Protein AF-A0A8T0QZD8-F1 (afdb_monomer_lite)

pLDDT: mean 81.87, std 10.27, range [47.62, 95.06]

Sequence (123 aa):
MPLCTNFNFPVIGVAPCLLQLVGLLVTPESPRWLARFGYPGAFEAELQKLRGKGADISEEAEEIKDFTEKLQHLPKSKVLDLFQKDYIHAVTVGVGLMVLQQFGGVNAICFYASDIFVSAGNE

Organism: Panicum virgatum (NCBI:txid38727)

InterPro domains:
  IPR005828 Major facilitator, sugar transporter-like [PF00083] (12-121)
  IPR036259 MFS transporter superfamily [G3DSA:1.20.1250.20] (6-123)
  IPR036259 MFS transporter superfamily [SSF103473] (11-119)
  IPR050549 Major Facilitator Superfamily Trehalose Transporter [PTHR48021] (11-121)

Radius of gyration: 24.22 Å; chains: 1; bounding box: 50×40×65 Å

Structure (mmCIF, N/CA/C/O backbone):
data_AF-A0A8T0QZD8-F1
#
_entry.id   AF-A0A8T0QZD8-F1
#
loop_
_atom_site.group_PDB
_atom_site.id
_atom_site.type_symbol
_atom_site.label_atom_id
_atom_site.label_alt_id
_atom_site.label_comp_id
_atom_site.label_asym_id
_atom_site.label_entity_id
_atom_site.label_seq_id
_atom_site.pdbx_PDB_ins_code
_atom_site.Cartn_x
_atom_site.Cartn_y
_atom_site.Cartn_z
_atom_site.occupancy
_atom_site.B_iso_or_equiv
_atom_site.auth_seq_id
_atom_site.auth_comp_id
_atom_site.auth_asym_id
_atom_site.auth_atom_id
_atom_site.pdbx_PDB_model_num
ATOM 1 N N . MET A 1 1 ? -2.569 -3.033 -42.539 1.00 49.09 1 MET A N 1
ATOM 2 C CA . MET A 1 1 ? -3.737 -3.407 -41.718 1.00 49.09 1 MET A CA 1
ATOM 3 C C . MET A 1 1 ? -4.238 -4.767 -42.190 1.00 49.09 1 MET A C 1
ATOM 5 O O . MET A 1 1 ? -4.874 -4.812 -43.234 1.00 49.09 1 MET A O 1
ATOM 9 N N . PRO A 1 2 ? -3.914 -5.871 -41.499 1.00 47.62 2 PRO A N 1
ATOM 10 C CA . PRO A 1 2 ? -4.713 -7.082 -41.565 1.00 47.62 2 PRO A CA 1
ATOM 11 C C . PRO A 1 2 ? -5.471 -7.262 -40.247 1.00 47.62 2 PRO A C 1
ATOM 13 O O . PRO A 1 2 ? -4.895 -7.307 -39.162 1.00 47.62 2 PRO A O 1
ATOM 16 N N . LEU A 1 3 ? -6.792 -7.315 -40.384 1.00 58.00 3 LEU A N 1
ATOM 17 C CA . LEU A 1 3 ? -7.703 -7.936 -39.437 1.00 58.00 3 LEU A CA 1
ATOM 18 C C . LEU A 1 3 ? -7.459 -9.456 -39.432 1.00 58.00 3 LEU A C 1
ATOM 20 O O . LEU A 1 3 ? -7.256 -10.029 -40.500 1.00 58.00 3 LEU A O 1
ATOM 24 N N . CYS A 1 4 ? -7.595 -10.052 -38.241 1.00 51.47 4 CYS A N 1
ATOM 25 C CA . CYS A 1 4 ? -8.033 -11.421 -37.914 1.00 51.47 4 CYS A CA 1
ATOM 26 C C . CYS A 1 4 ? -7.095 -12.241 -37.004 1.00 51.47 4 CYS A C 1
ATOM 28 O O . CYS A 1 4 ? -5.877 -12.250 -37.136 1.00 51.47 4 CYS A O 1
ATOM 30 N N . THR A 1 5 ? -7.769 -12.975 -36.107 1.00 49.44 5 THR A N 1
ATOM 31 C CA . THR A 1 5 ? -7.379 -14.230 -35.438 1.00 49.44 5 THR A CA 1
ATOM 32 C C . THR A 1 5 ? -6.356 -14.197 -34.301 1.00 49.44 5 THR A C 1
ATOM 34 O O . THR A 1 5 ? -5.273 -14.743 -34.433 1.00 49.44 5 THR A O 1
ATOM 37 N N . ASN A 1 6 ? -6.762 -13.702 -33.126 1.00 50.72 6 ASN A N 1
ATOM 38 C CA . ASN A 1 6 ? -6.454 -14.359 -31.843 1.00 50.72 6 ASN A CA 1
ATOM 39 C C . ASN A 1 6 ? -7.560 -14.033 -30.823 1.00 50.72 6 ASN A C 1
ATOM 41 O O . ASN A 1 6 ? -7.490 -13.065 -30.072 1.00 50.72 6 ASN A O 1
ATOM 45 N N . PHE A 1 7 ? -8.609 -14.856 -30.814 1.00 54.66 7 PHE A N 1
ATOM 46 C CA . PHE A 1 7 ? -9.808 -14.732 -29.970 1.00 54.66 7 PHE A CA 1
ATOM 47 C C . PHE A 1 7 ? -9.536 -14.898 -28.452 1.00 54.66 7 PHE A C 1
ATOM 49 O O . PHE A 1 7 ? -10.437 -14.729 -27.640 1.00 54.66 7 PHE A O 1
ATOM 56 N N . ASN A 1 8 ? -8.293 -15.181 -28.042 1.00 56.56 8 ASN A N 1
ATOM 57 C CA . ASN A 1 8 ? -7.933 -15.498 -26.653 1.00 56.56 8 ASN A CA 1
ATOM 58 C C . ASN A 1 8 ? -7.440 -14.308 -25.808 1.00 56.56 8 ASN A C 1
ATOM 60 O O . ASN A 1 8 ? -7.395 -14.421 -24.586 1.00 56.56 8 ASN A O 1
ATOM 64 N N . PHE A 1 9 ? -7.103 -13.159 -26.403 1.00 62.53 9 PHE A N 1
ATOM 65 C CA . PHE A 1 9 ? -6.609 -11.993 -25.647 1.00 62.53 9 PHE A CA 1
ATOM 66 C C . PHE A 1 9 ? -7.594 -11.434 -24.603 1.00 62.53 9 PHE A C 1
ATOM 68 O O . PHE A 1 9 ? -7.161 -11.164 -23.481 1.00 62.53 9 PHE A O 1
ATOM 75 N N . PRO A 1 10 ? -8.906 -11.300 -24.895 1.00 67.56 10 PRO A N 1
ATOM 76 C CA . PRO A 1 10 ? -9.863 -10.848 -23.889 1.00 67.56 10 PRO A CA 1
ATOM 77 C C . PRO A 1 10 ? -9.997 -11.870 -22.757 1.00 67.56 10 PRO A C 1
ATOM 79 O O . PRO A 1 10 ? -10.095 -11.493 -21.597 1.00 67.56 10 PRO A O 1
ATOM 82 N N . VAL A 1 11 ? -9.948 -13.166 -23.081 1.00 73.44 11 VAL A N 1
ATOM 83 C CA . VAL A 1 11 ? -10.100 -14.257 -22.108 1.00 73.44 11 VAL A CA 1
ATOM 84 C C . VAL A 1 11 ? -8.937 -14.275 -21.114 1.00 73.44 11 VAL A C 1
ATOM 86 O O . VAL A 1 11 ? -9.172 -14.420 -19.919 1.00 73.44 11 VAL A O 1
ATOM 89 N N . ILE A 1 12 ? -7.701 -14.046 -21.573 1.00 80.88 12 ILE A N 1
ATOM 90 C CA . ILE A 1 12 ? -6.508 -13.994 -20.709 1.00 80.88 12 ILE A CA 1
ATOM 91 C C . ILE A 1 12 ? -6.576 -12.821 -19.718 1.00 80.88 12 ILE A C 1
ATOM 93 O O . ILE A 1 12 ? -6.167 -12.977 -18.571 1.00 80.88 12 ILE A O 1
ATOM 97 N N . GLY A 1 13 ? -7.110 -11.666 -20.126 1.00 82.69 13 GLY A N 1
ATOM 98 C CA . GLY A 1 13 ? -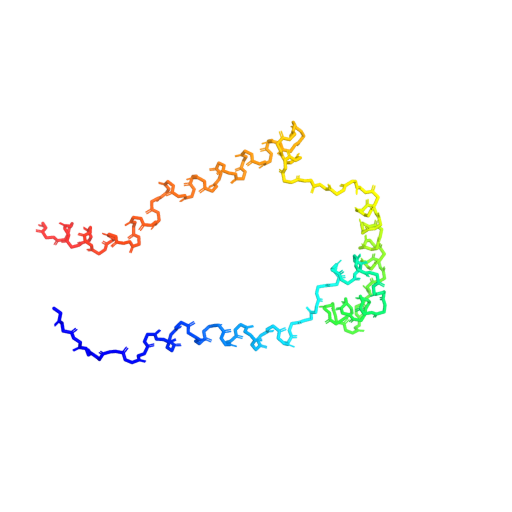7.277 -10.514 -19.231 1.00 82.69 13 GLY A CA 1
ATOM 99 C C . GLY A 1 13 ? -8.485 -10.630 -18.296 1.00 82.69 13 GLY A C 1
ATOM 100 O O . GLY A 1 13 ? -8.414 -10.234 -17.137 1.00 82.69 13 GLY A O 1
ATOM 101 N N . VAL A 1 14 ? -9.592 -11.206 -18.775 1.00 88.75 14 VAL A N 1
ATOM 102 C CA . VAL A 1 14 ? -10.844 -11.333 -18.010 1.00 88.75 14 VAL A CA 1
ATOM 103 C C . VAL A 1 14 ? -10.785 -12.479 -16.996 1.00 88.75 14 VAL A C 1
ATOM 105 O O . VAL A 1 14 ? -11.378 -12.366 -15.924 1.00 88.75 14 VAL A O 1
ATOM 108 N N . ALA A 1 15 ? -10.050 -13.556 -17.283 1.00 89.06 15 ALA A N 1
ATOM 109 C CA . ALA A 1 15 ? -9.907 -14.696 -16.379 1.00 89.06 15 ALA A CA 1
ATOM 110 C C . ALA A 1 15 ? -9.400 -14.318 -14.967 1.00 89.06 15 ALA A C 1
ATOM 112 O O . ALA A 1 15 ? -10.084 -14.668 -14.002 1.00 89.06 15 ALA A O 1
ATOM 113 N N . PRO A 1 16 ? -8.283 -13.579 -14.788 1.00 90.50 16 PRO A N 1
ATOM 114 C CA . PRO A 1 16 ? -7.837 -13.167 -13.458 1.00 90.50 16 PRO A CA 1
ATOM 115 C C . PRO A 1 16 ? -8.811 -12.185 -12.796 1.00 90.50 16 PRO A C 1
ATOM 117 O O . PRO A 1 16 ? -8.996 -12.253 -11.586 1.00 90.50 16 PRO A O 1
ATOM 120 N N . CYS A 1 17 ? -9.489 -11.319 -13.559 1.00 89.94 17 CYS A N 1
ATOM 121 C CA . CYS A 1 17 ? -10.510 -10.420 -13.015 1.00 89.94 17 CYS A CA 1
ATOM 122 C C . CYS A 1 17 ? -11.707 -11.186 -12.437 1.00 89.94 17 CYS A C 1
ATOM 124 O O . CYS A 1 17 ? -12.154 -10.885 -11.332 1.00 89.94 17 CYS A O 1
ATOM 126 N N . LEU A 1 18 ? -12.215 -12.187 -13.161 1.00 91.06 18 LEU A N 1
ATOM 127 C CA . LEU A 1 18 ? -13.308 -13.034 -12.681 1.00 91.06 18 LEU A CA 1
ATOM 128 C C . LEU A 1 18 ? -12.872 -13.885 -11.489 1.00 91.06 18 LEU A C 1
ATOM 130 O O . LEU A 1 18 ? -13.614 -13.996 -10.516 1.00 91.06 18 LEU A O 1
ATOM 134 N N . LEU A 1 19 ? -11.657 -14.434 -11.531 1.00 91.50 19 LEU A N 1
ATOM 135 C CA . LEU A 1 19 ? -11.083 -15.174 -10.410 1.00 91.50 19 LEU A CA 1
ATOM 136 C C . LEU A 1 19 ? -10.967 -14.288 -9.161 1.00 91.50 19 LEU A C 1
ATOM 138 O O . LEU A 1 19 ? -11.370 -14.710 -8.079 1.00 91.50 19 LEU A O 1
ATOM 142 N N . GLN A 1 20 ? -10.495 -13.048 -9.311 1.00 92.19 20 GLN A N 1
ATOM 143 C CA . GLN A 1 20 ? -10.424 -12.075 -8.221 1.00 92.19 20 GLN A CA 1
ATOM 144 C C . GLN A 1 20 ? -11.816 -11.725 -7.682 1.00 92.19 20 GLN A C 1
ATOM 146 O O . GLN A 1 20 ? -11.992 -11.634 -6.469 1.00 92.19 20 GLN A O 1
ATOM 151 N N . LEU A 1 21 ? -12.809 -11.553 -8.560 1.00 90.94 21 LEU A N 1
ATOM 152 C CA . LEU A 1 21 ? -14.183 -11.246 -8.160 1.00 90.94 21 LEU A CA 1
ATOM 153 C C . LEU A 1 21 ? -14.787 -12.383 -7.326 1.00 90.94 21 LEU A C 1
ATOM 155 O O . LEU A 1 21 ? -15.376 -12.129 -6.279 1.00 90.94 21 LEU A O 1
ATOM 159 N N . VAL A 1 22 ? -14.595 -13.633 -7.756 1.00 92.44 22 VAL A N 1
ATOM 160 C CA . VAL A 1 22 ? -15.040 -14.811 -6.998 1.00 92.44 22 VAL A CA 1
ATOM 161 C C . VAL A 1 22 ? -14.286 -14.922 -5.670 1.00 92.44 22 VAL A C 1
ATOM 163 O O . VAL A 1 22 ? -14.904 -15.187 -4.641 1.00 92.44 22 VAL A O 1
ATOM 166 N N . GLY A 1 23 ? -12.974 -14.666 -5.660 1.00 89.56 23 GLY A N 1
ATOM 167 C CA . GLY A 1 23 ? -12.166 -14.664 -4.436 1.00 89.56 23 GLY A CA 1
ATOM 168 C C . GLY A 1 23 ? -12.610 -13.608 -3.419 1.00 89.56 23 GLY A C 1
ATOM 169 O O . GLY A 1 23 ? -12.626 -13.874 -2.216 1.00 89.56 23 GLY A O 1
ATOM 170 N N . LEU A 1 24 ? -13.045 -12.437 -3.889 1.00 88.62 24 LEU A N 1
ATOM 171 C CA . LEU A 1 24 ? -13.544 -11.370 -3.024 1.00 88.62 24 LEU A CA 1
ATOM 172 C C . LEU A 1 24 ? -14.819 -11.785 -2.273 1.00 88.62 24 LEU A C 1
ATOM 174 O O . LEU A 1 24 ? -14.960 -11.439 -1.109 1.00 88.62 24 LEU A O 1
ATOM 178 N N . LEU A 1 25 ? -15.698 -12.587 -2.889 1.00 85.56 25 LEU A N 1
ATOM 179 C CA . LEU A 1 25 ? -16.914 -13.094 -2.232 1.00 85.56 25 LEU A CA 1
ATOM 180 C C . LEU A 1 25 ? -16.621 -14.077 -1.086 1.00 85.56 25 LEU A C 1
ATOM 182 O O . LEU A 1 25 ? -17.449 -14.250 -0.195 1.00 85.56 25 LEU A O 1
ATOM 186 N N . VAL A 1 26 ? -15.465 -14.743 -1.114 1.00 85.44 26 VAL A N 1
ATOM 187 C CA . VAL A 1 26 ? -15.041 -15.694 -0.071 1.00 85.44 26 VAL A CA 1
ATOM 188 C C . VAL A 1 26 ? -14.277 -14.988 1.052 1.00 85.44 26 VAL A C 1
ATOM 190 O O . VAL A 1 26 ? -14.273 -15.454 2.195 1.00 85.44 26 VAL A O 1
ATOM 193 N N . THR A 1 27 ? -13.621 -13.874 0.732 1.00 82.94 27 THR A N 1
ATOM 194 C CA . THR A 1 27 ? -12.724 -13.180 1.655 1.00 82.94 27 THR A CA 1
ATOM 195 C C . THR A 1 27 ? -13.553 -12.450 2.716 1.00 82.94 27 THR A C 1
ATOM 197 O O . THR A 1 27 ? -14.458 -11.700 2.356 1.00 82.94 27 THR A O 1
ATOM 200 N N . PRO A 1 28 ? -13.292 -12.672 4.019 1.00 79.31 28 PRO A N 1
ATOM 201 C CA . PRO A 1 28 ? -13.964 -11.927 5.076 1.00 79.31 28 PRO A CA 1
ATOM 202 C C . PRO A 1 28 ? -13.689 -10.426 4.933 1.00 79.31 28 PRO A C 1
ATOM 204 O O . PRO A 1 28 ? -12.591 -10.022 4.538 1.00 79.31 28 PRO A O 1
ATOM 207 N N . GLU A 1 29 ? -14.681 -9.604 5.270 1.00 78.88 29 GLU A N 1
ATOM 208 C CA . GLU A 1 29 ? -14.500 -8.154 5.333 1.00 78.88 29 GLU A CA 1
ATOM 209 C C . GLU A 1 29 ? -13.399 -7.794 6.337 1.00 78.88 29 GLU A C 1
ATOM 211 O O . GLU A 1 29 ? -13.167 -8.495 7.324 1.00 78.88 29 GLU A O 1
ATOM 216 N N . SER A 1 30 ? -12.700 -6.684 6.096 1.00 83.88 30 SER A N 1
ATOM 217 C CA . SER A 1 30 ? -11.586 -6.288 6.962 1.00 83.88 30 SER A CA 1
ATOM 218 C C . SER A 1 30 ? -12.086 -5.967 8.380 1.00 83.88 30 SER A C 1
ATOM 220 O O . SER A 1 30 ? -12.831 -4.995 8.552 1.00 83.88 30 SER A O 1
ATOM 222 N N . PRO A 1 31 ? -11.643 -6.690 9.430 1.00 81.19 31 PRO A N 1
ATOM 223 C CA . PRO A 1 31 ? -12.115 -6.455 10.796 1.00 81.19 31 PRO A CA 1
ATOM 224 C C . PRO A 1 31 ? -11.764 -5.039 11.277 1.00 81.19 31 PRO A C 1
ATOM 226 O O . PRO A 1 31 ? -12.570 -4.373 11.919 1.00 81.19 31 PRO A O 1
ATOM 229 N N . ARG A 1 32 ? -10.611 -4.497 10.868 1.00 83.38 32 ARG A N 1
ATOM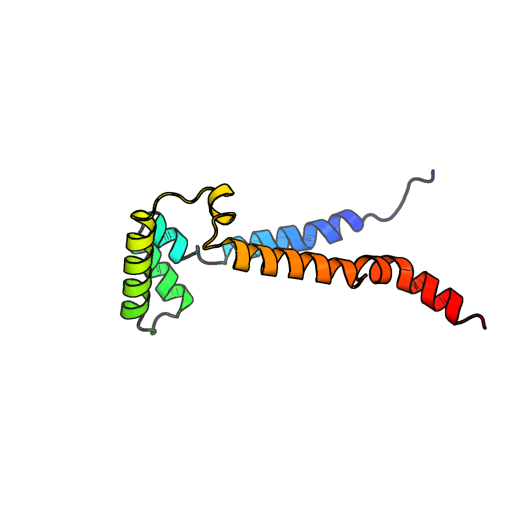 230 C CA . ARG A 1 32 ? -10.226 -3.106 11.176 1.00 83.38 32 ARG A CA 1
ATOM 231 C C . ARG A 1 32 ? -11.154 -2.078 10.525 1.00 83.38 32 ARG A C 1
ATOM 233 O O . ARG A 1 32 ? -11.407 -1.022 11.101 1.00 83.38 32 ARG A O 1
ATOM 240 N N . TRP A 1 33 ? -11.661 -2.369 9.327 1.00 83.94 33 TRP A N 1
ATOM 241 C CA . TRP A 1 33 ? -12.655 -1.519 8.676 1.00 83.94 33 TRP A CA 1
ATOM 242 C C . TRP A 1 33 ? -13.985 -1.577 9.440 1.00 83.94 33 TRP A C 1
ATOM 244 O O . TRP A 1 33 ? -14.527 -0.529 9.784 1.00 83.94 33 TRP A O 1
ATOM 254 N N . LEU A 1 34 ? -14.452 -2.772 9.818 1.00 84.44 34 LEU A N 1
ATOM 255 C CA . LEU A 1 34 ? -15.678 -2.947 10.611 1.00 84.44 34 LEU A CA 1
ATOM 256 C C . LEU A 1 34 ? -15.609 -2.246 11.978 1.00 84.44 34 LEU A C 1
ATOM 258 O O . LEU A 1 34 ? -16.576 -1.589 12.374 1.00 84.44 34 LEU A O 1
ATOM 262 N N . ALA A 1 35 ? -14.458 -2.314 12.657 1.00 84.56 35 ALA A N 1
ATOM 263 C CA . ALA A 1 35 ? -14.205 -1.585 13.900 1.00 84.56 35 ALA A CA 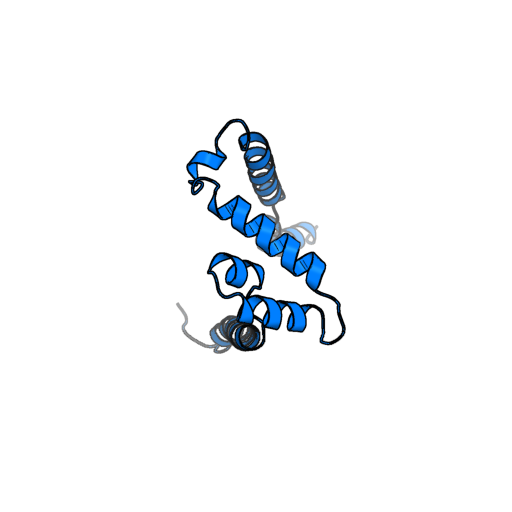1
ATOM 264 C C . ALA A 1 35 ? -14.311 -0.065 13.694 1.00 84.56 35 ALA A C 1
ATOM 266 O O . ALA A 1 35 ? -14.968 0.629 14.468 1.00 84.56 35 ALA A O 1
ATOM 267 N N . ARG A 1 36 ? -13.740 0.458 12.600 1.00 80.00 36 ARG A N 1
ATOM 268 C CA . ARG A 1 36 ? -13.772 1.891 12.269 1.00 80.00 36 ARG A CA 1
ATOM 269 C C . ARG A 1 36 ? -15.168 2.425 11.955 1.00 80.00 36 ARG A C 1
ATOM 271 O O . ARG A 1 36 ? -15.440 3.586 12.262 1.00 80.00 36 ARG A O 1
ATOM 278 N N . PHE A 1 37 ? -16.024 1.613 11.337 1.00 81.31 37 PHE A N 1
ATOM 279 C CA . PHE A 1 37 ? -17.391 1.990 10.955 1.00 81.31 37 PHE A CA 1
ATOM 280 C C . PHE A 1 37 ? -18.446 1.698 12.036 1.00 81.31 37 PHE A C 1
ATOM 282 O O . PHE A 1 37 ? -19.615 2.019 11.836 1.00 81.31 37 PHE A O 1
ATOM 289 N N . GLY A 1 38 ? -18.046 1.159 13.194 1.00 77.69 38 GLY A N 1
ATOM 290 C CA . GLY A 1 38 ? -18.928 1.011 14.354 1.00 77.69 38 GLY A CA 1
ATOM 291 C C . GLY A 1 38 ? -19.840 -0.217 14.314 1.00 77.69 38 GLY A C 1
ATOM 292 O O . GLY A 1 38 ? -20.936 -0.172 14.868 1.00 77.69 38 GLY A O 1
ATOM 293 N N . TYR A 1 39 ? -19.402 -1.317 13.691 1.00 81.31 39 TYR A N 1
ATOM 294 C CA . TYR A 1 39 ? -20.132 -2.593 13.673 1.00 81.31 39 TYR A CA 1
ATOM 295 C C . TYR A 1 39 ? -19.475 -3.631 14.607 1.00 81.31 39 TYR A C 1
ATOM 297 O O . TYR A 1 39 ? -18.814 -4.553 14.124 1.00 81.31 39 TYR A O 1
ATOM 305 N N . PRO A 1 40 ? -19.643 -3.529 15.942 1.00 75.44 40 PRO A N 1
ATOM 306 C CA . PRO A 1 40 ? -18.896 -4.347 16.905 1.00 75.44 40 PRO A CA 1
ATOM 307 C C . PRO A 1 40 ? -19.192 -5.849 16.788 1.00 75.44 40 PRO A C 1
ATOM 309 O O . PRO A 1 40 ? -18.273 -6.658 16.856 1.00 75.44 40 PRO A O 1
ATOM 312 N N . GLY A 1 41 ? -20.451 -6.229 16.538 1.00 78.38 41 GLY A N 1
ATOM 313 C CA . GLY A 1 41 ? -20.830 -7.641 16.402 1.00 78.38 41 GLY A CA 1
ATOM 314 C C . GLY A 1 41 ? -20.275 -8.308 15.138 1.00 78.38 41 GLY A C 1
ATOM 315 O O . GLY A 1 41 ? -19.882 -9.469 15.175 1.00 78.38 41 GLY A O 1
ATOM 316 N N . ALA A 1 42 ? -20.197 -7.570 14.024 1.00 82.81 42 ALA A N 1
ATOM 317 C CA . ALA A 1 42 ? -19.587 -8.071 12.791 1.00 82.81 42 ALA A CA 1
ATOM 318 C C . ALA A 1 42 ? -18.056 -8.109 12.899 1.00 82.81 42 ALA A C 1
ATOM 320 O O . ALA A 1 42 ? -17.427 -9.039 12.405 1.00 82.81 42 ALA A O 1
ATOM 321 N N . PHE A 1 43 ? -17.463 -7.126 13.582 1.00 86.38 43 PHE A N 1
ATOM 322 C CA . PHE A 1 43 ? -16.029 -7.074 13.851 1.00 86.38 43 PHE A CA 1
ATOM 323 C C . PHE A 1 43 ? -15.533 -8.321 14.594 1.00 86.38 43 PHE A C 1
ATOM 325 O O . PHE A 1 43 ? -14.610 -8.978 14.118 1.00 86.38 43 PHE A O 1
ATOM 332 N N . GLU A 1 44 ? -16.158 -8.669 15.721 1.00 85.00 44 GLU A N 1
ATOM 333 C CA . GLU A 1 44 ? -15.749 -9.830 16.524 1.00 85.00 44 GLU A CA 1
ATOM 334 C C . GLU A 1 44 ? -15.978 -11.146 15.770 1.00 85.00 44 GLU A C 1
ATOM 336 O O . GLU A 1 44 ? -15.124 -12.031 15.797 1.00 85.00 44 GLU A O 1
ATOM 341 N N . ALA A 1 45 ? -17.083 -11.257 15.022 1.00 86.44 45 ALA A N 1
ATOM 342 C CA . ALA A 1 45 ? -17.374 -12.435 14.208 1.00 86.44 45 ALA A CA 1
ATOM 343 C C . ALA A 1 45 ? -16.340 -12.656 13.087 1.00 86.44 45 ALA A C 1
ATOM 345 O O . ALA A 1 45 ? -15.873 -13.783 12.898 1.00 86.44 45 ALA A O 1
ATOM 346 N N . GLU A 1 46 ? -15.954 -11.601 12.361 1.00 87.00 46 GLU A N 1
ATOM 347 C CA . GLU A 1 46 ? -14.948 -11.696 11.295 1.00 87.00 46 GLU A CA 1
ATOM 348 C C . GLU A 1 46 ? -13.530 -11.885 11.855 1.00 87.00 46 GLU A C 1
ATOM 350 O O . GLU A 1 46 ? -12.747 -12.654 11.294 1.00 87.00 46 GLU A O 1
ATOM 355 N N . LEU A 1 47 ? -13.204 -11.274 13.001 1.00 86.94 47 LEU A N 1
ATOM 356 C CA . LEU A 1 47 ? -11.925 -11.494 13.682 1.00 86.94 47 LEU A CA 1
ATOM 357 C C . LEU A 1 47 ? -11.795 -12.948 14.171 1.00 86.94 47 LEU A C 1
ATOM 359 O O . LEU A 1 47 ? -10.766 -13.587 13.930 1.00 86.94 47 LEU A O 1
ATOM 363 N N . GLN A 1 48 ? -12.864 -13.515 14.746 1.00 87.75 48 GLN A N 1
ATOM 364 C CA . GLN A 1 48 ? -12.914 -14.929 15.140 1.00 87.75 48 GLN A CA 1
ATOM 365 C C . GLN A 1 48 ? -12.815 -15.862 13.928 1.00 87.75 48 GLN A C 1
ATOM 367 O O . GLN A 1 48 ? -12.184 -16.917 13.994 1.00 87.75 48 GLN A O 1
ATOM 372 N N . LYS A 1 49 ? -13.426 -15.495 12.797 1.00 86.56 49 LYS A N 1
ATOM 373 C CA . LYS A 1 49 ? -13.336 -16.267 11.550 1.00 86.56 49 LYS A CA 1
ATOM 374 C C . LYS A 1 49 ? -11.921 -16.242 10.966 1.00 86.56 49 LYS A C 1
ATOM 376 O O . LYS A 1 49 ? -11.475 -17.267 10.456 1.00 86.56 49 LYS A O 1
ATOM 381 N N . LEU A 1 50 ? -11.220 -15.111 11.071 1.00 86.62 50 LEU A N 1
ATOM 382 C CA . LEU A 1 50 ? -9.846 -14.945 10.597 1.00 86.62 50 LEU A CA 1
ATOM 383 C C . LEU A 1 50 ? -8.830 -15.714 11.457 1.00 86.62 50 LEU A C 1
ATOM 385 O O . LEU A 1 50 ? -7.927 -16.347 10.911 1.00 86.62 50 LEU A O 1
ATOM 389 N N . ARG A 1 51 ? -8.972 -15.677 12.790 1.00 86.88 51 ARG A N 1
ATOM 390 C CA . ARG A 1 51 ? -8.076 -16.376 13.733 1.00 86.88 51 ARG A CA 1
ATOM 391 C C . ARG A 1 51 ? -8.422 -17.852 13.928 1.00 86.88 51 ARG A C 1
ATOM 393 O O . ARG A 1 51 ? -7.538 -18.656 14.217 1.00 86.88 51 ARG A O 1
ATOM 400 N N . GLY A 1 52 ? -9.684 -18.215 13.727 1.00 85.56 52 GLY A N 1
ATOM 401 C CA . GLY A 1 52 ? -10.211 -19.562 13.913 1.00 85.56 52 GLY A CA 1
ATOM 402 C C . GLY A 1 52 ? -11.065 -19.687 15.176 1.00 85.56 52 GLY A C 1
ATOM 403 O O . GLY A 1 52 ? -10.843 -19.020 16.178 1.00 85.56 52 GLY A O 1
ATOM 404 N N . LYS A 1 53 ? -12.045 -20.602 15.144 1.00 80.56 53 LYS A N 1
ATOM 405 C CA . LYS A 1 53 ? -13.117 -20.719 16.155 1.00 80.56 53 LYS A CA 1
ATOM 406 C C . LYS A 1 53 ? -12.653 -20.937 17.601 1.00 80.56 53 LYS A C 1
ATOM 408 O O . LYS A 1 53 ? -13.434 -20.649 18.498 1.00 80.56 53 LYS A O 1
ATOM 413 N N . GLY A 1 54 ? -11.445 -21.452 17.822 1.00 80.19 54 GLY A N 1
ATOM 414 C CA . GLY A 1 54 ? -10.894 -21.726 19.155 1.00 80.19 54 GLY A CA 1
ATOM 415 C C . GLY A 1 54 ? -9.796 -20.763 19.605 1.00 80.19 54 GLY A C 1
ATOM 416 O O . GLY A 1 54 ? -9.186 -21.012 20.639 1.00 80.19 54 GLY A O 1
ATOM 417 N N . ALA A 1 55 ? -9.502 -19.720 18.827 1.00 84.31 55 ALA A N 1
ATOM 418 C CA . ALA A 1 55 ? -8.534 -18.706 19.221 1.00 84.31 55 ALA A CA 1
ATOM 419 C C . ALA A 1 55 ? -9.178 -17.717 20.200 1.00 84.31 55 ALA A C 1
ATOM 421 O O . ALA A 1 55 ? -10.341 -17.345 20.024 1.00 84.31 55 ALA A O 1
ATOM 422 N N . ASP A 1 56 ? -8.417 -17.296 21.208 1.00 86.81 56 ASP A N 1
ATOM 423 C CA . ASP A 1 56 ? -8.780 -16.145 22.027 1.00 86.81 56 ASP A CA 1
ATOM 424 C C . ASP A 1 56 ? -8.455 -14.872 21.242 1.00 86.81 56 ASP A C 1
ATOM 426 O O . ASP A 1 56 ? -7.306 -14.641 20.864 1.00 86.81 56 ASP A O 1
ATOM 430 N N . ILE A 1 57 ? -9.489 -14.090 20.945 1.00 87.81 57 ILE A N 1
ATOM 431 C CA . ILE A 1 57 ? -9.382 -12.824 20.214 1.00 87.81 57 ILE A CA 1
ATOM 432 C C . ILE A 1 57 ? -9.561 -11.616 21.129 1.00 87.81 57 ILE A C 1
ATOM 434 O O . ILE A 1 57 ? -9.560 -10.496 20.631 1.00 87.81 57 ILE A O 1
ATOM 438 N N . SER A 1 58 ? -9.766 -11.817 22.433 1.00 86.62 58 SER A N 1
ATOM 439 C CA . SER A 1 58 ? -10.201 -10.757 23.350 1.00 86.62 58 SER A CA 1
ATOM 440 C C . SER A 1 58 ? -9.182 -9.617 23.424 1.00 86.62 58 SER A C 1
ATOM 442 O O . SER A 1 58 ? -9.554 -8.456 23.278 1.00 86.62 58 SER A O 1
ATOM 444 N N . GLU A 1 59 ? -7.899 -9.963 23.554 1.00 88.06 59 GLU A N 1
ATOM 445 C CA . GLU A 1 59 ? -6.785 -9.008 23.606 1.00 88.06 59 GLU A CA 1
ATOM 446 C C . GLU A 1 59 ? -6.637 -8.241 22.281 1.00 88.06 59 GLU A C 1
ATOM 448 O O . GLU A 1 59 ? -6.672 -7.014 22.259 1.00 88.06 59 GLU A O 1
ATOM 453 N N . GLU A 1 60 ? -6.580 -8.948 21.146 1.00 86.19 60 GLU A N 1
ATOM 454 C CA . GLU A 1 60 ? -6.470 -8.313 19.823 1.00 86.19 60 GLU A CA 1
ATOM 455 C C . GLU A 1 60 ? -7.698 -7.447 19.494 1.00 86.19 60 GLU A C 1
ATOM 457 O O . GLU A 1 60 ? -7.581 -6.381 18.883 1.00 86.19 60 GLU A O 1
ATOM 462 N N . ALA A 1 61 ? -8.892 -7.886 19.898 1.00 87.38 61 ALA A N 1
ATOM 463 C CA . ALA A 1 61 ? -10.122 -7.135 19.708 1.00 87.38 61 ALA A CA 1
ATOM 464 C C . ALA A 1 61 ? -10.103 -5.820 20.495 1.00 87.38 61 ALA A C 1
ATOM 466 O O . ALA A 1 61 ? -10.548 -4.793 19.972 1.00 87.38 61 ALA A O 1
ATOM 467 N N . GLU A 1 62 ? -9.597 -5.845 21.727 1.00 88.38 62 GLU A N 1
ATOM 468 C CA . GLU A 1 62 ? -9.445 -4.663 22.573 1.00 88.38 62 GLU A CA 1
ATOM 469 C C . GLU A 1 62 ? -8.392 -3.702 22.009 1.00 88.38 62 GLU A C 1
ATOM 471 O O . GLU A 1 62 ? -8.688 -2.519 21.834 1.00 88.38 62 GLU A O 1
ATOM 476 N N . GLU A 1 63 ? -7.225 -4.207 21.598 1.00 87.88 63 GLU A N 1
ATOM 477 C CA . GLU A 1 63 ? -6.180 -3.395 20.960 1.00 87.88 63 GLU A CA 1
ATOM 478 C C . GLU A 1 63 ? -6.681 -2.688 19.693 1.00 87.88 63 GLU A C 1
ATOM 480 O O . GLU A 1 63 ? -6.433 -1.495 19.488 1.00 87.88 63 GLU A O 1
ATOM 485 N N . ILE A 1 64 ? -7.411 -3.400 18.828 1.00 87.00 64 ILE A N 1
ATOM 486 C CA . ILE A 1 64 ? -7.961 -2.816 17.598 1.00 87.00 64 ILE A CA 1
ATOM 487 C C . ILE A 1 64 ? -9.014 -1.751 17.926 1.00 87.00 64 ILE A C 1
ATOM 489 O O . ILE A 1 64 ? -9.058 -0.722 17.240 1.00 87.00 64 ILE A O 1
ATOM 493 N N . LYS A 1 65 ? -9.855 -1.970 18.944 1.00 86.31 65 LYS A N 1
ATOM 494 C CA . LYS A 1 65 ? -10.859 -0.988 19.386 1.00 86.31 65 LYS A CA 1
ATOM 495 C C . LYS A 1 65 ? -10.187 0.279 19.918 1.00 86.31 65 LYS A C 1
ATOM 497 O O . LYS A 1 65 ? -10.488 1.357 19.407 1.00 86.31 65 LYS A O 1
ATOM 502 N N . ASP A 1 66 ? -9.227 0.147 20.832 1.00 87.25 66 ASP A N 1
ATOM 503 C CA . ASP A 1 66 ? -8.477 1.274 21.406 1.00 87.25 66 ASP A CA 1
ATOM 504 C C . ASP A 1 66 ? -7.707 2.054 20.325 1.00 87.25 66 ASP A C 1
ATOM 506 O O . ASP A 1 66 ? -7.778 3.284 20.241 1.00 87.25 66 ASP A O 1
ATOM 510 N N . PHE A 1 67 ? -7.041 1.352 19.402 1.00 85.50 67 PHE A N 1
ATOM 511 C CA . PHE A 1 67 ? -6.360 1.995 18.276 1.00 85.50 67 PHE A CA 1
ATOM 512 C C . PHE A 1 67 ? -7.332 2.754 17.360 1.00 85.50 67 PHE A C 1
ATOM 514 O O . PHE A 1 67 ? -7.028 3.849 16.879 1.00 85.50 67 PHE A O 1
ATOM 521 N N . THR A 1 68 ? -8.514 2.190 17.118 1.00 85.19 68 THR A N 1
ATOM 522 C CA . THR A 1 68 ? -9.543 2.811 16.279 1.00 85.19 68 THR A CA 1
ATOM 523 C C . THR A 1 68 ? -10.140 4.053 16.937 1.00 85.19 68 THR A C 1
ATOM 525 O O . THR A 1 68 ? -10.331 5.061 16.256 1.00 85.19 68 THR A O 1
ATOM 528 N N . GLU A 1 69 ? -10.390 4.016 18.244 1.00 84.38 69 GLU A N 1
ATOM 529 C CA . GLU A 1 69 ? -10.869 5.165 19.017 1.00 84.38 69 GLU A CA 1
ATOM 530 C C . GLU A 1 69 ? -9.838 6.302 18.995 1.00 84.38 69 GLU A C 1
ATOM 532 O O . GLU A 1 69 ? -10.156 7.435 18.618 1.00 84.38 69 GLU A O 1
ATOM 537 N N . LYS A 1 70 ? -8.560 5.985 19.240 1.00 83.94 70 LYS A N 1
ATOM 538 C CA . LYS A 1 70 ? -7.448 6.942 19.095 1.00 83.94 70 LYS A CA 1
ATOM 539 C C . LYS A 1 70 ? -7.398 7.564 17.697 1.00 83.94 70 LYS A C 1
ATOM 541 O O . LYS A 1 70 ? -7.217 8.774 17.567 1.00 83.94 70 LYS A O 1
ATOM 546 N N . LEU A 1 71 ? -7.607 6.766 16.648 1.00 80.88 71 LEU A N 1
ATOM 547 C CA . LEU A 1 71 ? -7.677 7.250 15.266 1.00 80.88 71 LEU A CA 1
ATOM 548 C C . LEU A 1 71 ? -8.890 8.142 14.983 1.00 80.88 71 LEU A C 1
ATOM 550 O O . LEU A 1 71 ? -8.782 9.046 14.155 1.00 80.88 71 LEU A O 1
ATOM 554 N N . GLN A 1 72 ? -10.036 7.904 15.622 1.00 78.38 72 GLN A N 1
ATOM 555 C CA . GLN A 1 72 ? -11.219 8.758 15.475 1.00 78.38 72 GLN A CA 1
ATOM 556 C C . GLN A 1 72 ? -11.024 10.131 16.130 1.00 78.38 72 GLN A C 1
ATOM 558 O O . GLN A 1 72 ? -11.553 11.124 15.626 1.00 78.38 72 GLN A O 1
ATOM 563 N N . HIS A 1 73 ? -10.242 10.198 17.211 1.00 75.81 73 HIS A N 1
ATOM 564 C CA . HIS A 1 73 ? -9.872 11.454 17.867 1.00 75.81 73 HIS A CA 1
ATOM 565 C C . HIS A 1 73 ? -8.804 12.254 17.113 1.00 75.81 73 HIS A C 1
ATOM 567 O O . HIS A 1 73 ? -8.690 13.466 17.313 1.00 75.81 73 HIS A O 1
ATOM 573 N N . LEU A 1 74 ? -8.034 11.611 16.233 1.00 75.94 74 LEU A N 1
ATOM 574 C CA . LEU A 1 74 ? -7.065 12.303 15.393 1.00 75.94 74 LEU A CA 1
ATOM 575 C C . LEU A 1 74 ? -7.776 13.101 14.284 1.00 75.94 74 LEU A C 1
ATOM 577 O O . LEU A 1 74 ? -8.746 12.626 13.682 1.00 75.94 74 LEU A O 1
ATOM 581 N N . PRO A 1 75 ? -7.305 14.323 13.968 1.00 73.00 75 PRO A N 1
ATOM 582 C CA . PRO A 1 75 ? -7.852 15.090 12.859 1.00 73.00 75 PRO A CA 1
ATOM 583 C C . PRO A 1 75 ? -7.697 14.296 11.559 1.00 73.00 75 PRO A C 1
ATOM 585 O O . PRO A 1 75 ? -6.663 13.673 11.319 1.00 73.00 75 PRO A O 1
ATOM 588 N N . LYS A 1 76 ? -8.726 14.325 10.699 1.00 71.69 76 LYS A N 1
ATOM 589 C CA . LYS A 1 76 ? -8.676 13.669 9.385 1.00 71.69 76 LYS A CA 1
ATOM 590 C C . LYS A 1 76 ? -7.471 14.194 8.604 1.00 71.69 76 LYS A C 1
ATOM 592 O O . LYS A 1 76 ? -7.501 15.331 8.133 1.00 71.69 76 LYS A O 1
ATOM 597 N N . SER A 1 77 ? -6.451 13.356 8.452 1.00 74.69 77 SER A N 1
ATOM 598 C CA . SER A 1 77 ? -5.234 13.709 7.730 1.00 74.69 77 SER A CA 1
ATOM 599 C C . SER A 1 77 ? -5.551 13.970 6.261 1.00 74.69 77 SER A C 1
ATOM 601 O O . SER A 1 77 ? -6.195 13.158 5.587 1.00 74.69 77 SER A O 1
ATOM 603 N N . LYS A 1 78 ? -5.105 15.114 5.754 1.00 81.12 78 LYS A N 1
ATOM 604 C CA . LYS A 1 78 ? -5.126 15.440 4.329 1.00 81.12 78 LYS A CA 1
ATOM 605 C C . LYS A 1 78 ? -3.858 14.901 3.679 1.00 81.12 78 LYS A C 1
ATOM 607 O O . LYS A 1 78 ? -2.824 14.777 4.322 1.00 81.12 78 LYS A O 1
ATOM 612 N N . VAL A 1 79 ? -3.902 14.663 2.368 1.00 79.12 79 VAL A N 1
ATOM 613 C CA . VAL A 1 79 ? -2.709 14.255 1.597 1.00 79.12 79 VAL A CA 1
ATOM 614 C C . VAL A 1 79 ? -1.565 15.270 1.749 1.00 79.12 79 VAL A C 1
ATOM 616 O O . VAL A 1 79 ? -0.397 14.903 1.740 1.00 79.12 79 VAL A O 1
ATOM 619 N N . LEU A 1 80 ? -1.897 16.547 1.959 1.00 77.94 80 LEU A N 1
ATOM 620 C CA . LEU A 1 80 ? -0.921 17.608 2.206 1.00 77.94 80 LEU A CA 1
ATOM 621 C C . LEU A 1 80 ? -0.222 17.495 3.571 1.00 77.94 80 LEU A C 1
ATOM 623 O O . LEU A 1 80 ? 0.907 17.959 3.700 1.00 77.94 80 LEU A O 1
ATOM 627 N N . ASP A 1 81 ? -0.838 16.839 4.559 1.00 81.19 81 ASP A N 1
ATOM 628 C CA . ASP A 1 81 ? -0.246 16.659 5.890 1.00 81.19 81 ASP A CA 1
ATOM 629 C C . ASP A 1 81 ? 0.935 15.674 5.851 1.00 81.19 81 ASP A C 1
ATOM 631 O O . ASP A 1 81 ? 1.832 15.750 6.686 1.00 81.19 81 ASP A O 1
ATOM 635 N N . LEU A 1 82 ? 1.016 14.815 4.824 1.00 78.06 82 LEU A N 1
ATOM 636 C CA . LEU A 1 82 ? 2.180 13.951 4.595 1.00 78.06 82 LEU A CA 1
ATOM 637 C C . LEU A 1 82 ? 3.461 14.739 4.264 1.00 78.06 82 LEU A C 1
ATOM 639 O O . LEU A 1 82 ? 4.560 14.220 4.445 1.00 78.06 82 LEU A O 1
ATOM 643 N N . PHE A 1 83 ? 3.343 15.989 3.803 1.00 81.88 83 PHE A N 1
ATOM 644 C CA . PHE A 1 83 ? 4.491 16.862 3.532 1.00 81.88 83 PHE A CA 1
ATOM 645 C C . PHE A 1 83 ? 4.926 17.682 4.757 1.00 81.88 83 PHE A C 1
ATOM 647 O O . PHE A 1 83 ? 5.844 18.499 4.658 1.00 81.88 83 PHE A O 1
ATOM 654 N N . GLN A 1 84 ? 4.299 17.483 5.921 1.00 83.38 84 GLN A N 1
ATOM 655 C CA . GLN A 1 84 ? 4.778 18.073 7.169 1.00 83.38 84 GLN A CA 1
ATOM 656 C C . GLN A 1 84 ? 6.126 17.464 7.576 1.00 83.38 84 GLN A C 1
ATOM 658 O O . GLN A 1 84 ? 6.435 16.318 7.247 1.00 83.38 84 GLN A O 1
ATOM 663 N N . LYS A 1 85 ? 6.934 18.238 8.314 1.00 78.00 85 LYS A N 1
ATOM 664 C CA . LYS A 1 85 ? 8.295 17.849 8.735 1.00 78.00 85 LYS A CA 1
ATOM 665 C C . LYS A 1 85 ? 8.360 16.484 9.426 1.00 78.00 85 LYS A C 1
ATOM 667 O O . LYS A 1 85 ? 9.353 15.784 9.256 1.00 78.00 85 LYS A O 1
ATOM 672 N N . ASP A 1 86 ? 7.307 16.101 10.138 1.00 82.31 86 ASP A N 1
ATOM 673 C CA . ASP A 1 86 ? 7.253 14.837 10.874 1.00 82.31 86 ASP A CA 1
ATOM 674 C C . ASP A 1 86 ? 7.150 13.617 9.941 1.00 82.31 86 ASP A C 1
ATOM 676 O O . ASP A 1 86 ? 7.682 12.552 10.247 1.00 82.31 86 ASP A O 1
ATOM 680 N N . TYR A 1 87 ? 6.532 13.774 8.764 1.00 84.00 87 TYR A N 1
ATOM 681 C CA . TYR A 1 87 ? 6.277 12.683 7.814 1.00 84.00 87 TYR A CA 1
ATOM 682 C C . TYR A 1 87 ? 7.126 12.762 6.540 1.00 84.00 87 TYR A C 1
ATOM 684 O O . TYR A 1 87 ? 7.296 11.753 5.849 1.00 84.00 87 TYR A O 1
ATOM 692 N N . ILE A 1 88 ? 7.725 13.920 6.241 1.00 89.69 88 ILE A N 1
ATOM 693 C CA . ILE A 1 88 ? 8.451 14.144 4.984 1.00 89.69 88 ILE A CA 1
ATOM 694 C C . ILE A 1 88 ? 9.653 13.213 4.808 1.00 89.69 88 ILE A C 1
ATOM 696 O O . ILE A 1 88 ? 9.970 12.834 3.682 1.00 89.69 88 ILE A O 1
ATOM 700 N N . HIS A 1 89 ? 10.295 12.788 5.900 1.00 90.69 89 HIS A N 1
ATOM 701 C CA . HIS A 1 89 ? 11.380 11.809 5.842 1.00 90.69 89 HIS A CA 1
ATOM 702 C C . HIS A 1 89 ? 10.884 10.450 5.336 1.00 90.69 89 HIS A C 1
ATOM 704 O O . HIS A 1 89 ? 11.470 9.895 4.407 1.00 90.69 89 HIS A O 1
ATOM 710 N N . ALA A 1 90 ? 9.774 9.947 5.882 1.00 91.06 90 ALA A N 1
ATOM 711 C CA . ALA A 1 90 ? 9.179 8.685 5.449 1.00 91.06 90 ALA A CA 1
ATOM 712 C C . ALA A 1 90 ? 8.686 8.766 3.996 1.00 91.06 90 ALA A C 1
ATOM 714 O O . ALA A 1 90 ? 8.945 7.861 3.201 1.00 91.06 90 ALA A O 1
ATOM 715 N N . VAL A 1 91 ? 8.047 9.880 3.622 1.00 92.38 91 VAL A N 1
ATOM 716 C CA . VAL A 1 91 ? 7.595 10.124 2.243 1.00 92.38 91 VAL A CA 1
ATOM 717 C C . VAL A 1 91 ? 8.774 10.167 1.274 1.00 92.38 91 VAL A C 1
ATOM 719 O O . VAL A 1 91 ? 8.726 9.521 0.231 1.00 92.38 91 VAL A O 1
ATOM 722 N N . THR A 1 92 ? 9.853 10.871 1.622 1.00 92.81 92 THR A N 1
ATOM 723 C CA . THR A 1 92 ? 11.048 10.980 0.771 1.00 92.81 92 THR A CA 1
ATOM 724 C C . THR A 1 92 ? 11.710 9.622 0.568 1.00 92.81 92 THR A C 1
ATOM 726 O O . THR A 1 92 ? 12.085 9.298 -0.556 1.00 92.81 92 THR A O 1
ATOM 729 N N . VAL A 1 93 ? 11.809 8.798 1.617 1.00 95.06 93 VAL A N 1
ATOM 730 C CA . VAL A 1 93 ? 12.338 7.431 1.498 1.00 95.06 93 VAL A CA 1
ATOM 731 C C . VAL A 1 93 ? 11.433 6.569 0.617 1.00 95.06 93 VAL A C 1
ATOM 733 O O . VAL A 1 93 ? 11.936 5.888 -0.272 1.00 95.06 93 VAL A O 1
ATOM 736 N N . GLY A 1 94 ? 10.111 6.626 0.805 1.00 94.12 94 GLY A N 1
ATOM 737 C CA . GLY A 1 94 ? 9.159 5.864 -0.009 1.00 94.12 94 GLY A CA 1
ATOM 738 C C . GLY A 1 94 ? 9.198 6.252 -1.490 1.00 94.12 94 GLY A C 1
ATOM 739 O O . GLY A 1 94 ? 9.323 5.388 -2.356 1.00 94.12 94 GLY A O 1
ATOM 740 N N . VAL A 1 95 ? 9.159 7.554 -1.788 1.00 93.94 95 VAL A N 1
ATOM 741 C CA . VAL A 1 95 ? 9.250 8.074 -3.162 1.00 93.94 95 VAL A CA 1
ATOM 742 C C . VAL A 1 95 ? 10.617 7.764 -3.766 1.00 93.94 95 VAL A C 1
ATOM 744 O O . VAL A 1 95 ? 10.685 7.270 -4.888 1.00 93.94 95 VAL A O 1
ATOM 747 N N . GLY A 1 96 ? 11.699 7.991 -3.021 1.00 94.44 96 GLY A N 1
ATOM 748 C CA . GLY A 1 96 ? 13.056 7.670 -3.454 1.00 94.44 96 GLY A CA 1
ATOM 749 C C . GLY A 1 96 ? 13.212 6.189 -3.789 1.00 94.44 96 GLY A C 1
ATOM 750 O O . GLY A 1 96 ? 13.753 5.857 -4.838 1.00 94.44 96 GLY A O 1
ATOM 751 N N 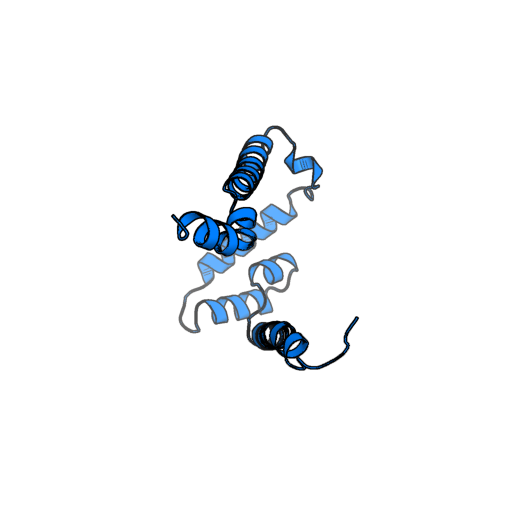. LEU A 1 97 ? 12.661 5.298 -2.961 1.00 94.38 97 LEU A N 1
ATOM 752 C CA . LEU A 1 97 ? 12.669 3.860 -3.215 1.00 94.38 97 LEU A CA 1
ATOM 753 C C . LEU A 1 97 ? 11.914 3.505 -4.502 1.00 94.38 97 LEU A C 1
ATOM 755 O O . LEU A 1 97 ? 12.438 2.750 -5.317 1.00 94.38 97 LEU A O 1
ATOM 759 N N . MET A 1 98 ? 10.723 4.069 -4.720 1.00 93.44 98 MET A N 1
ATOM 760 C CA . MET A 1 98 ? 9.954 3.841 -5.954 1.00 93.44 98 MET A CA 1
ATOM 761 C C . MET A 1 98 ? 10.698 4.347 -7.194 1.00 93.44 98 MET A C 1
ATOM 763 O O . MET A 1 98 ? 10.712 3.687 -8.231 1.00 93.44 98 MET A O 1
ATOM 767 N N . VAL A 1 99 ? 11.361 5.496 -7.084 1.00 93.00 99 VAL A N 1
ATOM 768 C CA . VAL A 1 99 ? 12.170 6.071 -8.163 1.00 93.00 99 VAL A CA 1
ATOM 769 C C . VAL A 1 99 ? 13.384 5.187 -8.469 1.00 93.00 99 VAL A C 1
ATOM 771 O O . VAL A 1 99 ? 13.624 4.863 -9.631 1.00 93.00 99 VAL A O 1
ATOM 774 N N . LEU A 1 100 ? 14.105 4.723 -7.444 1.00 91.25 100 LEU A N 1
ATOM 775 C CA . LEU A 1 100 ? 15.227 3.790 -7.599 1.00 91.25 100 LEU A CA 1
ATOM 776 C C . LEU A 1 100 ? 14.791 2.469 -8.248 1.00 91.25 100 LEU A C 1
ATOM 778 O O . LEU A 1 100 ? 15.505 1.950 -9.104 1.00 91.25 100 LEU A O 1
ATOM 782 N N . GLN A 1 101 ? 13.604 1.957 -7.904 1.00 89.56 101 GLN A N 1
ATOM 783 C CA . GLN A 1 101 ? 13.039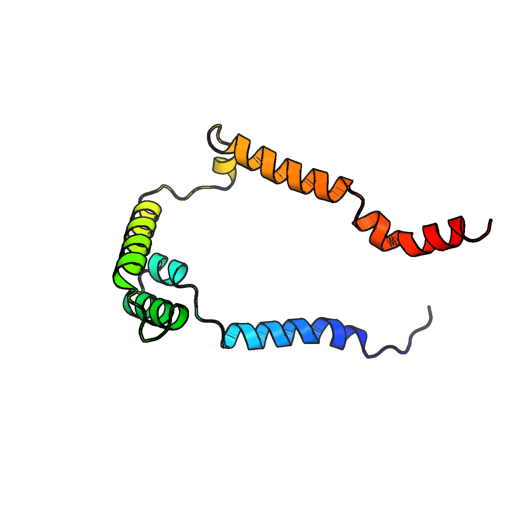 0.770 -8.554 1.00 89.56 101 GLN A CA 1
ATOM 784 C C . GLN A 1 101 ? 12.824 0.982 -10.061 1.00 89.56 101 GLN A C 1
ATOM 786 O O . GLN A 1 101 ? 13.159 0.099 -10.849 1.00 89.56 101 GLN A O 1
ATOM 791 N N . GLN A 1 102 ? 12.320 2.147 -10.484 1.00 87.44 102 GLN A N 1
ATOM 792 C CA . GLN A 1 102 ? 12.136 2.454 -11.911 1.00 87.44 102 GLN A CA 1
ATOM 793 C C . GLN A 1 102 ? 13.473 2.654 -12.645 1.00 87.44 102 GLN A C 1
ATOM 795 O O . GLN A 1 102 ? 13.630 2.187 -13.775 1.00 87.44 102 GLN A O 1
ATOM 800 N N . PHE A 1 103 ? 14.462 3.285 -11.999 1.00 86.31 103 PHE A N 1
ATOM 801 C CA . PHE A 1 103 ? 15.811 3.453 -12.559 1.00 86.31 103 PHE A CA 1
ATOM 802 C C . PHE A 1 103 ? 16.584 2.144 -12.717 1.00 86.31 103 PHE A C 1
ATOM 804 O O . PHE A 1 103 ? 17.462 2.069 -13.573 1.00 86.31 103 PHE A O 1
ATOM 811 N N . GLY A 1 104 ? 16.221 1.095 -11.973 1.00 83.56 104 GLY A N 1
ATOM 812 C CA . GLY A 1 104 ? 16.734 -0.261 -12.185 1.00 83.56 104 GLY A CA 1
ATOM 813 C C . GLY A 1 104 ? 16.435 -0.831 -13.578 1.00 83.56 104 GLY A C 1
ATOM 814 O O . GLY A 1 104 ? 16.884 -1.926 -13.899 1.00 83.56 104 GLY A O 1
ATOM 815 N N . GLY A 1 105 ? 15.678 -0.110 -14.414 1.00 82.88 105 GLY A N 1
ATOM 816 C CA . GLY A 1 105 ? 15.515 -0.435 -15.824 1.00 82.88 105 GLY A CA 1
ATOM 817 C C . GLY A 1 105 ? 14.675 -1.683 -16.055 1.00 82.88 105 GLY A C 1
ATOM 818 O O . GLY A 1 105 ? 14.690 -2.206 -17.162 1.00 82.88 105 GLY A O 1
ATOM 819 N N . VAL A 1 106 ? 13.919 -2.145 -15.051 1.00 85.12 106 VAL A N 1
ATOM 820 C CA . VAL A 1 106 ? 13.071 -3.346 -15.146 1.00 85.12 106 VAL A CA 1
ATOM 821 C C . VAL A 1 106 ? 12.166 -3.272 -16.372 1.00 85.12 106 VAL A C 1
ATOM 823 O O . VAL A 1 106 ? 12.096 -4.225 -17.137 1.00 85.12 106 VAL A O 1
ATOM 826 N N . ASN A 1 107 ? 11.558 -2.111 -16.629 1.00 83.69 107 ASN A N 1
ATOM 827 C CA . ASN A 1 107 ? 10.744 -1.912 -17.826 1.00 83.69 107 ASN A CA 1
ATOM 828 C C . ASN A 1 107 ? 11.573 -2.050 -19.114 1.00 83.69 107 ASN A C 1
ATOM 830 O O . ASN A 1 107 ? 11.152 -2.739 -20.035 1.00 83.69 107 ASN A O 1
ATOM 834 N N . ALA A 1 108 ? 12.765 -1.447 -19.181 1.00 82.94 108 ALA A N 1
ATOM 835 C CA . ALA A 1 108 ? 13.634 -1.545 -20.354 1.00 82.94 108 ALA A CA 1
ATOM 836 C C . ALA A 1 108 ? 14.092 -2.991 -20.607 1.00 82.94 108 ALA A C 1
ATOM 838 O O . ALA A 1 108 ? 14.057 -3.447 -21.743 1.00 82.94 108 ALA A O 1
ATOM 839 N N . ILE A 1 109 ? 14.443 -3.737 -19.558 1.00 84.94 109 ILE A N 1
ATOM 840 C CA . ILE A 1 109 ? 14.790 -5.158 -19.661 1.00 84.94 109 ILE A CA 1
ATOM 841 C C . ILE A 1 109 ? 13.574 -5.961 -20.137 1.00 84.94 109 ILE A C 1
ATOM 843 O O . ILE A 1 109 ? 13.694 -6.725 -21.086 1.00 84.94 109 ILE A O 1
ATOM 847 N N . CYS A 1 110 ? 12.391 -5.765 -19.551 1.00 84.81 110 CYS A N 1
ATOM 848 C CA . CYS A 1 110 ? 11.184 -6.484 -19.968 1.00 84.81 110 CYS A CA 1
ATOM 849 C C . CYS A 1 110 ? 10.841 -6.281 -21.452 1.00 84.81 110 CYS A C 1
ATOM 851 O O . CYS A 1 110 ? 10.357 -7.219 -22.082 1.00 84.81 110 CYS A O 1
ATOM 853 N N . PHE A 1 111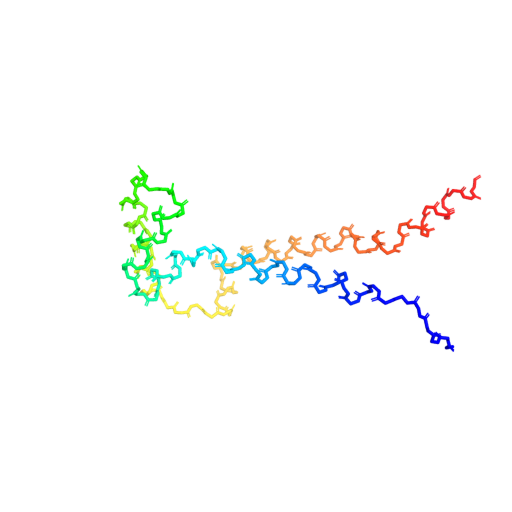 ? 11.087 -5.092 -22.012 1.00 84.69 111 PHE A N 1
ATOM 854 C CA . PHE A 1 111 ? 10.783 -4.807 -23.417 1.00 84.69 111 PHE A CA 1
ATOM 855 C C . PHE A 1 111 ? 11.912 -5.179 -24.380 1.00 84.69 111 PHE A C 1
ATOM 857 O O . PHE A 1 111 ? 11.632 -5.701 -25.455 1.00 84.69 111 PHE A O 1
ATOM 864 N N . TYR A 1 112 ? 13.167 -4.936 -24.004 1.00 85.00 112 TYR A N 1
ATOM 865 C CA . TYR A 1 112 ? 14.310 -5.034 -24.916 1.00 85.00 112 TYR A CA 1
ATOM 866 C C . TYR A 1 112 ? 15.235 -6.218 -24.627 1.00 85.00 112 TYR A C 1
ATOM 868 O O . TYR A 1 112 ? 16.214 -6.388 -25.345 1.00 85.00 112 TYR A O 1
ATOM 876 N N . ALA A 1 113 ? 14.955 -7.061 -23.623 1.00 86.25 113 ALA A N 1
ATOM 877 C CA . ALA A 1 113 ? 15.783 -8.238 -23.339 1.00 86.25 113 ALA A CA 1
ATOM 878 C C . ALA A 1 113 ? 15.982 -9.102 -24.590 1.00 86.25 113 ALA A C 1
ATOM 880 O O . ALA A 1 113 ? 17.115 -9.451 -24.905 1.00 86.25 113 ALA A O 1
ATOM 881 N N . SER A 1 114 ? 14.911 -9.394 -25.334 1.00 80.38 114 SER A N 1
ATOM 882 C CA . SER A 1 114 ? 14.988 -10.193 -26.563 1.00 80.38 114 SER A CA 1
ATOM 883 C C . SER A 1 114 ? 15.895 -9.555 -27.619 1.00 80.38 114 SER A C 1
ATOM 885 O O . SER A 1 114 ? 16.746 -10.242 -28.175 1.00 80.38 114 SER A O 1
ATOM 887 N N . ASP A 1 115 ? 15.772 -8.246 -27.852 1.00 82.50 115 ASP A N 1
ATOM 888 C CA . ASP A 1 115 ? 16.597 -7.523 -28.831 1.00 82.50 115 ASP A CA 1
ATOM 889 C C . ASP A 1 115 ? 18.072 -7.450 -28.403 1.00 82.50 115 ASP A C 1
ATOM 891 O O . ASP A 1 115 ? 18.974 -7.594 -29.234 1.00 82.50 115 ASP A O 1
ATOM 895 N N . ILE A 1 116 ? 18.331 -7.284 -27.100 1.00 81.12 116 ILE A N 1
ATOM 896 C CA . ILE A 1 116 ? 19.681 -7.297 -26.519 1.00 81.12 116 ILE A CA 1
ATOM 897 C C . ILE A 1 116 ? 20.316 -8.682 -26.674 1.00 81.12 116 ILE A C 1
ATOM 899 O O . ILE A 1 116 ? 21.455 -8.777 -27.126 1.00 81.12 116 ILE A O 1
ATOM 903 N N . PHE A 1 117 ? 19.594 -9.758 -26.346 1.00 82.81 117 PHE A N 1
ATOM 904 C CA . PHE A 1 117 ? 20.114 -11.124 -26.465 1.00 82.81 117 PHE A CA 1
ATOM 905 C C . PHE A 1 117 ? 20.368 -11.531 -27.919 1.00 82.81 117 PHE A C 1
ATOM 907 O O . PHE A 1 117 ? 21.366 -12.194 -28.192 1.00 82.81 117 PHE A O 1
ATOM 914 N N . VAL A 1 118 ? 19.518 -11.107 -28.858 1.00 84.38 118 VAL A N 1
ATOM 915 C CA . VAL A 1 118 ? 19.736 -11.351 -30.294 1.00 84.38 118 VAL A CA 1
ATOM 916 C C . VAL A 1 118 ? 20.951 -10.578 -30.808 1.00 84.38 118 VAL A C 1
ATOM 918 O O . VAL A 1 118 ? 21.739 -11.124 -31.577 1.00 84.38 118 VAL A O 1
ATOM 921 N N . SER A 1 119 ? 21.137 -9.332 -30.368 1.00 82.94 119 SER A N 1
ATOM 922 C CA . SER A 1 119 ? 22.287 -8.514 -30.775 1.00 82.94 119 SER A CA 1
ATOM 923 C C . SER A 1 119 ? 23.605 -9.022 -30.181 1.00 82.94 119 SER A C 1
ATOM 925 O O . SER A 1 119 ? 24.623 -8.991 -30.859 1.00 82.94 119 SER A O 1
ATOM 927 N N . ALA A 1 120 ? 23.589 -9.521 -28.941 1.00 80.62 120 ALA A N 1
ATOM 928 C CA . ALA A 1 120 ? 24.775 -10.039 -28.256 1.00 80.62 120 ALA A CA 1
ATOM 929 C C . ALA A 1 120 ? 25.172 -11.471 -28.670 1.00 80.62 120 ALA A C 1
ATOM 931 O O . ALA A 1 120 ? 26.283 -11.894 -28.378 1.00 80.62 120 ALA A O 1
ATOM 932 N N . GLY A 1 121 ? 24.268 -12.233 -29.297 1.00 74.50 121 GLY A N 1
ATOM 933 C CA . GLY A 1 121 ? 24.513 -13.617 -29.727 1.00 74.50 121 GLY A CA 1
ATOM 934 C C . GLY A 1 121 ? 24.931 -13.788 -31.193 1.00 74.50 121 GLY A C 1
ATOM 935 O O . GLY A 1 121 ? 25.168 -14.916 -31.611 1.00 74.50 121 GLY A O 1
ATOM 936 N N . ASN A 1 122 ? 24.982 -12.703 -31.972 1.00 60.03 122 ASN A N 1
ATOM 937 C CA . ASN A 1 122 ? 25.360 -12.713 -33.393 1.00 60.03 122 ASN A CA 1
ATOM 938 C C . ASN A 1 122 ? 26.818 -12.262 -33.643 1.00 60.03 122 ASN A C 1
ATOM 940 O O . ASN A 1 122 ? 27.165 -11.934 -34.779 1.00 60.03 122 ASN A O 1
ATOM 944 N N . GLU A 1 123 ? 27.657 -12.275 -32.604 1.00 51.16 123 GLU A N 1
ATOM 945 C CA . GLU A 1 123 ? 29.129 -12.253 -32.686 1.00 51.16 123 GLU A CA 1
ATOM 946 C C . GLU A 1 123 ? 29.693 -13.623 -32.282 1.00 51.16 123 GLU A C 1
ATOM 948 O O . GLU A 1 123 ? 30.695 -14.051 -32.900 1.00 51.16 123 GLU A O 1
#

Foldseek 3Di:
DDDDDDPCVVVVVVVVVVVVVVVVVVQQDDLLVCLLVPNLVSSVVSQCVVVDVPDDCPVVSVVSNVVSVVVVPDDDDDPVNCCPPVNVVVVCVVVVVVVVVVVVCPVVCVVCVVVVCVVVPPD

Secondary structure (DSSP, 8-state):
------TTHHHHHHHHHHHHHHHHHHSPPPHHHHHHHT-HHHHHHHHHHHH-TTS--HHHHHHHHHHHHHHHHS----GGGGGSHHHHHHHHHHHHHHHHHHHTTHHHHHHHHHHHHHHHT--